Protein AF-A0A4R4ZP87-F1 (afdb_monomer_lite)

Organism: NCBI:txid705336

Sequence (141 aa):
MNDARGGRPMAGETDIGGLAAEFPGWTIELVQEPPVLRASRDMAPPLVIAAGSPAELRTLLDEADRLDCRRATHALAEILRGHGVTAQVYGQAVIAESSRSIRRTIVAGRGLYSWTSGVPIGAISNVAGAAERVLCGLGES

Secondary structure (DSSP, 8-state):
-------PPPS----HHHHHHHSTT-EEEEEETTEEEEEEE--SS-EEEEESSHHHHHHHHHHHHHHHHHHHHHHHHHHHHHTT-EEEEETTEEEEE-TT--EEEEEEETTEEEETTS-EEEETT-HHHHHHHHHHHHT--

pLDDT: mean 88.55, std 15.6, range [37.06, 98.44]

Foldseek 3Di:
DDDDDDPDPPDDDQPQVVVCVLQPQWDWDFDVVPTWIWIWHPDVVTDIDIDPGPVVVSVVSQVVQLVLLQVLLVLLCVVLVVLVWRWDDDRQKIWTAHPVRDIFIWGGGSQFIDTPVRHTQGGSVCSVSSSVSVCVVNVHD

Structure (mmCIF, N/CA/C/O backbone):
data_AF-A0A4R4ZP87-F1
#
_entry.id   AF-A0A4R4ZP87-F1
#
loop_
_atom_site.group_PDB
_atom_site.id
_atom_site.type_symbol
_atom_site.label_atom_id
_atom_site.label_alt_id
_atom_site.label_comp_id
_atom_site.label_asym_id
_atom_site.label_entity_id
_atom_site.label_seq_id
_atom_site.pdbx_PDB_ins_code
_atom_site.Cartn_x
_atom_site.Cartn_y
_atom_site.Cartn_z
_atom_site.occupancy
_atom_site.B_iso_or_equiv
_atom_site.auth_seq_id
_atom_site.auth_comp_id
_atom_site.auth_asym_id
_atom_site.auth_atom_id
_atom_site.pdbx_PDB_model_num
ATOM 1 N N . MET A 1 1 ? 46.346 12.778 -38.718 1.00 39.56 1 MET A N 1
ATOM 2 C CA . MET A 1 1 ? 45.591 13.984 -38.324 1.00 39.56 1 MET A CA 1
ATOM 3 C C . MET A 1 1 ? 44.141 13.533 -38.283 1.00 39.56 1 MET A C 1
ATOM 5 O O . MET A 1 1 ? 43.530 13.413 -39.331 1.00 39.56 1 MET A O 1
ATOM 9 N N . ASN A 1 2 ? 43.716 13.014 -37.126 1.00 37.16 2 ASN A N 1
ATOM 10 C CA . ASN A 1 2 ? 42.524 12.171 -37.004 1.00 37.16 2 ASN A CA 1
ATOM 11 C C . ASN A 1 2 ? 41.288 13.010 -36.692 1.00 37.16 2 ASN A C 1
ATOM 13 O O . ASN A 1 2 ? 41.314 13.842 -35.787 1.00 37.16 2 ASN A O 1
ATOM 17 N N . ASP A 1 3 ? 40.238 12.726 -37.455 1.00 39.53 3 ASP A N 1
ATOM 18 C CA . ASP A 1 3 ? 38.905 13.296 -37.367 1.00 39.53 3 ASP A CA 1
ATOM 19 C C . ASP A 1 3 ? 38.296 13.205 -35.969 1.00 39.53 3 ASP A C 1
ATOM 21 O O . ASP A 1 3 ? 38.244 12.151 -35.328 1.00 39.53 3 ASP A O 1
ATOM 25 N N . ALA A 1 4 ? 37.743 14.341 -35.559 1.00 48.25 4 ALA A N 1
ATOM 26 C CA . ALA A 1 4 ? 36.806 14.468 -34.468 1.00 48.25 4 ALA A CA 1
ATOM 27 C C . ALA A 1 4 ? 35.527 13.673 -34.779 1.00 48.25 4 ALA A C 1
ATOM 29 O O . ALA A 1 4 ? 34.708 14.076 -35.603 1.00 48.25 4 ALA A O 1
ATOM 30 N N . ARG A 1 5 ? 35.309 12.563 -34.068 1.00 43.03 5 ARG A N 1
ATOM 31 C CA . ARG A 1 5 ? 33.969 11.995 -33.890 1.00 43.03 5 ARG A CA 1
ATOM 32 C C . ARG A 1 5 ? 33.505 12.290 -32.478 1.00 43.03 5 ARG A C 1
ATOM 34 O O . ARG A 1 5 ? 33.770 11.538 -31.546 1.00 43.03 5 ARG A O 1
ATOM 41 N N . GLY A 1 6 ? 32.793 13.407 -32.355 1.00 37.84 6 GLY A N 1
ATOM 42 C CA . GLY A 1 6 ? 31.867 13.623 -31.257 1.00 37.84 6 GLY A CA 1
ATOM 43 C C . GLY A 1 6 ? 30.835 12.500 -31.266 1.00 37.84 6 GLY A C 1
ATOM 44 O O . GLY A 1 6 ? 29.949 12.467 -32.120 1.00 37.84 6 GLY A O 1
ATOM 45 N N . GLY A 1 7 ? 30.974 11.565 -30.330 1.00 37.06 7 GLY A N 1
ATOM 46 C CA . GLY A 1 7 ? 29.890 10.671 -29.963 1.00 37.06 7 GLY A CA 1
ATOM 47 C C . GLY A 1 7 ? 28.799 11.521 -29.330 1.00 37.06 7 GLY A C 1
ATOM 48 O O . GLY A 1 7 ? 28.957 12.002 -28.211 1.00 37.06 7 G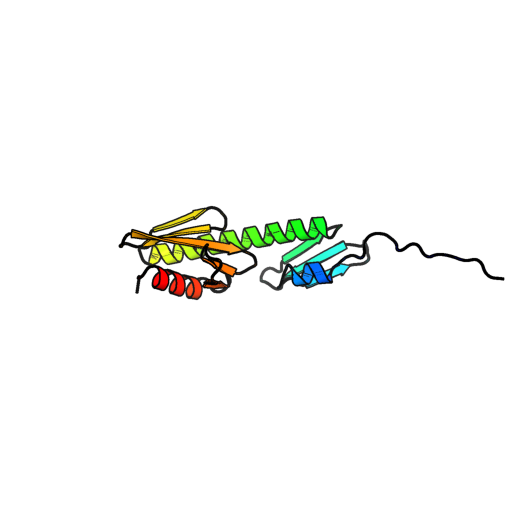LY A O 1
ATOM 49 N N . ARG A 1 8 ? 27.712 11.762 -30.064 1.00 43.97 8 ARG A N 1
ATOM 50 C CA . ARG A 1 8 ? 26.484 12.278 -29.455 1.00 43.97 8 ARG A CA 1
ATOM 51 C C . ARG A 1 8 ? 26.050 11.263 -28.388 1.00 43.97 8 ARG A C 1
ATOM 53 O O . ARG A 1 8 ? 26.005 10.078 -28.724 1.00 43.97 8 ARG A O 1
ATOM 60 N N . PRO A 1 9 ? 25.720 11.669 -27.151 1.00 41.56 9 PRO A N 1
ATOM 61 C CA . PRO A 1 9 ? 25.049 10.767 -26.227 1.00 41.56 9 PRO A CA 1
ATOM 62 C C . PRO A 1 9 ? 23.733 10.329 -26.884 1.00 41.56 9 PRO A C 1
ATOM 64 O O . PRO A 1 9 ? 22.888 11.157 -27.228 1.00 41.56 9 PRO A O 1
ATOM 67 N N . MET A 1 10 ? 23.610 9.031 -27.157 1.00 45.44 10 MET A N 1
ATOM 68 C CA . MET A 1 10 ? 22.363 8.431 -27.621 1.00 45.44 10 MET A CA 1
ATOM 69 C C . MET A 1 10 ? 21.328 8.582 -26.504 1.00 45.44 10 MET A C 1
ATOM 71 O O . MET A 1 10 ? 21.614 8.246 -25.362 1.00 45.44 10 MET A O 1
ATOM 75 N N . ALA A 1 11 ? 20.177 9.151 -26.864 1.00 42.97 11 ALA A N 1
ATOM 76 C CA . ALA A 1 11 ? 18.896 9.173 -26.160 1.00 42.97 11 ALA A CA 1
ATOM 77 C C . ALA A 1 11 ? 18.864 8.624 -24.718 1.00 42.97 11 ALA A C 1
ATOM 79 O O . ALA A 1 11 ? 18.971 7.421 -24.515 1.00 42.97 11 ALA A O 1
ATOM 80 N N . GLY A 1 12 ? 18.586 9.520 -23.763 1.00 47.22 12 GLY A N 1
ATOM 81 C CA . GLY A 1 12 ? 17.948 9.213 -22.479 1.00 47.22 12 GLY A CA 1
ATOM 82 C C . GLY A 1 12 ? 18.582 8.064 -21.708 1.00 47.22 12 GLY A C 1
ATOM 83 O O . GLY A 1 12 ? 18.100 6.936 -21.781 1.00 47.22 12 GLY A O 1
ATOM 84 N N . GLU A 1 13 ? 19.625 8.370 -20.938 1.00 54.59 13 GLU A N 1
ATOM 85 C CA . GLU A 1 13 ? 20.144 7.478 -19.905 1.00 54.59 13 GLU A CA 1
ATOM 86 C C . GLU A 1 13 ? 18.960 6.894 -19.127 1.00 54.59 13 GLU A C 1
ATOM 88 O O . GLU A 1 13 ? 18.173 7.607 -18.502 1.00 54.59 13 GLU A O 1
ATOM 93 N N . THR A 1 14 ? 18.741 5.596 -19.313 1.00 64.19 14 THR A N 1
ATOM 94 C CA . THR A 1 14 ? 17.621 4.888 -18.714 1.00 64.19 14 THR A CA 1
ATOM 95 C C . THR A 1 14 ? 17.897 4.855 -17.220 1.00 64.19 14 THR A C 1
ATOM 97 O O . THR A 1 14 ? 18.722 4.067 -16.767 1.00 64.19 14 THR A O 1
ATOM 100 N N . ASP A 1 15 ? 17.267 5.759 -16.469 1.00 81.62 15 ASP A N 1
ATOM 101 C CA . ASP A 1 15 ? 17.502 5.927 -15.034 1.00 81.62 15 ASP A CA 1
ATOM 102 C C . ASP A 1 15 ? 16.851 4.788 -14.228 1.00 81.62 15 ASP A C 1
ATOM 104 O O . ASP A 1 15 ? 15.824 4.937 -13.562 1.00 81.62 15 ASP A O 1
ATOM 108 N N . ILE A 1 16 ? 17.448 3.600 -14.340 1.00 85.50 16 ILE A N 1
ATOM 109 C CA . ILE A 1 16 ? 17.075 2.402 -13.582 1.00 85.50 16 ILE A CA 1
ATOM 110 C C . ILE A 1 16 ? 17.268 2.657 -12.084 1.00 85.50 16 ILE A C 1
ATOM 112 O O . ILE A 1 16 ? 16.460 2.199 -11.280 1.00 85.50 16 ILE A O 1
ATOM 116 N N . GLY A 1 17 ? 18.307 3.413 -11.710 1.00 84.06 17 GLY A N 1
ATOM 117 C CA . GLY A 1 17 ? 18.600 3.753 -10.319 1.00 84.06 17 GLY A CA 1
ATOM 118 C C . GLY A 1 17 ? 17.490 4.584 -9.678 1.00 84.06 17 GLY A C 1
ATOM 119 O O . GLY A 1 17 ? 17.020 4.244 -8.593 1.00 84.06 17 GLY A O 1
ATOM 120 N N . GLY A 1 18 ? 17.017 5.623 -10.369 1.00 88.38 18 GLY A N 1
ATOM 121 C CA . GLY A 1 18 ? 15.898 6.450 -9.925 1.00 88.38 18 GLY A CA 1
ATOM 122 C C . GLY A 1 18 ? 14.594 5.665 -9.807 1.00 88.38 18 GLY A C 1
ATOM 123 O O . GLY A 1 18 ? 13.893 5.795 -8.804 1.00 88.38 18 GLY A O 1
ATOM 124 N N . LEU A 1 19 ? 14.296 4.786 -10.771 1.00 89.12 19 LEU A N 1
ATOM 125 C CA . LEU A 1 19 ? 13.126 3.904 -10.684 1.00 89.12 19 LEU A CA 1
ATOM 126 C C . LEU A 1 19 ? 13.226 2.919 -9.510 1.00 89.12 19 LEU A C 1
ATOM 128 O O . LEU A 1 19 ? 12.260 2.745 -8.774 1.00 89.12 19 LEU A O 1
ATOM 132 N N . ALA A 1 20 ? 14.384 2.294 -9.295 1.00 89.81 20 ALA A N 1
ATOM 133 C CA . ALA A 1 20 ? 14.569 1.352 -8.193 1.00 89.81 20 ALA A CA 1
ATOM 134 C C . ALA A 1 20 ? 14.446 2.036 -6.818 1.00 89.81 20 ALA A C 1
ATOM 136 O O . ALA A 1 20 ? 13.912 1.446 -5.880 1.00 89.81 20 ALA A O 1
ATOM 137 N N . ALA A 1 21 ? 14.895 3.291 -6.701 1.00 89.94 21 ALA A N 1
ATOM 138 C CA . ALA A 1 21 ? 14.730 4.088 -5.487 1.00 89.94 21 ALA A CA 1
ATOM 139 C C . ALA A 1 21 ? 13.265 4.496 -5.238 1.00 89.94 21 ALA A C 1
ATOM 141 O O . ALA A 1 21 ? 12.827 4.546 -4.090 1.00 89.94 21 ALA A O 1
ATOM 142 N N . GLU A 1 22 ? 12.506 4.778 -6.300 1.00 89.75 22 GLU A N 1
ATOM 143 C CA . GLU A 1 22 ? 11.091 5.156 -6.218 1.00 89.75 22 GLU A CA 1
ATOM 144 C C . GLU A 1 22 ? 10.176 3.971 -5.857 1.00 89.75 22 GLU A C 1
ATOM 146 O O . GLU A 1 22 ? 9.166 4.153 -5.172 1.00 89.75 22 GLU A O 1
ATOM 151 N N . PHE A 1 23 ? 10.546 2.759 -6.280 1.00 89.38 23 PHE A N 1
ATOM 152 C CA . PHE A 1 23 ? 9.770 1.533 -6.083 1.00 89.38 23 PHE A CA 1
ATOM 153 C C . PHE A 1 23 ? 10.547 0.496 -5.257 1.00 89.38 23 PHE A C 1
ATOM 155 O O . PHE A 1 23 ? 10.920 -0.565 -5.773 1.00 89.38 23 PHE A O 1
ATOM 162 N N . PRO A 1 24 ? 10.780 0.759 -3.957 1.00 83.38 24 PRO A N 1
ATOM 163 C CA . PRO A 1 24 ? 11.482 -0.181 -3.097 1.00 83.38 24 PRO A CA 1
ATOM 164 C C . PRO A 1 24 ? 10.726 -1.516 -3.031 1.00 83.38 24 PRO A C 1
ATOM 166 O O . PRO A 1 24 ? 9.507 -1.557 -2.866 1.00 83.38 24 PRO A O 1
ATOM 169 N N . GLY A 1 25 ? 11.459 -2.622 -3.169 1.00 87.25 25 GLY A N 1
ATOM 170 C CA . GLY A 1 25 ? 10.893 -3.976 -3.233 1.00 87.25 25 GLY A CA 1
ATOM 171 C C . GLY A 1 25 ? 10.682 -4.513 -4.651 1.00 87.25 25 GLY A C 1
ATOM 172 O O . GLY A 1 25 ? 10.309 -5.676 -4.801 1.00 87.25 25 GLY A O 1
ATOM 173 N N . TRP A 1 26 ? 10.957 -3.707 -5.678 1.00 93.00 26 TRP A N 1
ATOM 174 C CA . TRP A 1 26 ? 11.052 -4.163 -7.061 1.00 93.00 26 TRP A CA 1
ATOM 175 C C . TRP A 1 26 ? 12.512 -4.266 -7.498 1.00 93.00 26 TRP A C 1
ATOM 177 O O . TRP A 1 26 ? 13.304 -3.344 -7.315 1.00 93.00 26 TRP A O 1
ATOM 187 N N . THR A 1 27 ? 12.866 -5.383 -8.122 1.00 94.62 27 THR A N 1
ATOM 188 C CA . THR A 1 27 ? 14.125 -5.536 -8.852 1.00 94.62 27 THR A CA 1
ATOM 189 C C . THR A 1 27 ? 13.899 -5.091 -10.287 1.00 94.62 27 THR A C 1
ATOM 191 O O . THR A 1 27 ? 13.086 -5.699 -10.986 1.00 94.62 27 THR A O 1
ATOM 194 N N . ILE A 1 28 ? 14.598 -4.039 -10.714 1.00 95.00 28 ILE A N 1
ATOM 195 C CA . ILE A 1 28 ? 14.467 -3.450 -12.051 1.00 95.00 28 ILE A CA 1
ATOM 196 C C . ILE A 1 28 ? 15.767 -3.656 -12.827 1.00 95.00 28 ILE A C 1
ATOM 198 O O . ILE A 1 28 ? 16.844 -3.318 -12.342 1.00 95.00 28 ILE A O 1
ATOM 202 N N . GLU A 1 29 ? 15.659 -4.189 -14.039 1.00 94.19 29 GLU A N 1
ATOM 203 C CA . GLU A 1 29 ? 16.790 -4.447 -14.928 1.00 94.19 29 GLU A CA 1
ATOM 204 C C . GLU A 1 29 ? 16.442 -4.157 -16.393 1.00 94.19 29 GLU A C 1
ATOM 206 O O . GLU A 1 29 ? 15.276 -4.175 -16.792 1.00 94.19 29 GLU A O 1
ATOM 211 N N . LEU A 1 30 ? 17.467 -3.895 -17.206 1.00 92.44 30 LEU A N 1
ATOM 212 C CA . LEU A 1 30 ? 17.349 -3.791 -18.659 1.00 92.44 30 LEU A CA 1
ATOM 213 C C . LEU A 1 30 ? 17.762 -5.123 -19.291 1.00 92.44 30 LEU A C 1
ATOM 215 O O . LEU A 1 30 ? 18.926 -5.517 -19.222 1.00 92.44 30 LEU A O 1
ATOM 219 N N . VAL A 1 31 ? 16.813 -5.798 -19.931 1.00 92.44 31 VAL A N 1
ATOM 220 C CA . VAL A 1 31 ? 17.047 -7.025 -20.704 1.00 92.44 31 VAL A CA 1
ATOM 221 C C . VAL A 1 31 ? 17.351 -6.614 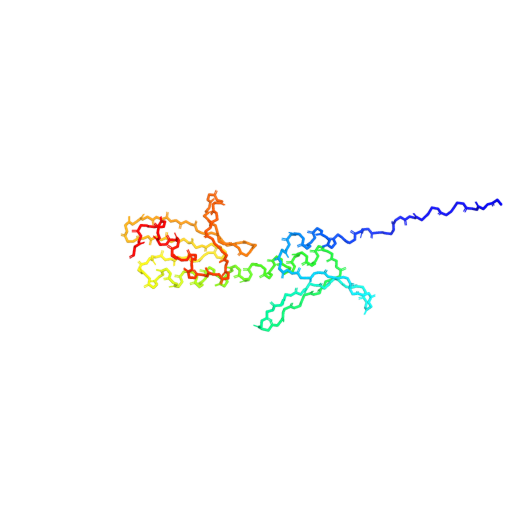-22.144 1.00 92.44 31 VAL A C 1
ATOM 223 O O . VAL A 1 31 ? 16.587 -5.838 -22.694 1.00 92.44 31 VAL A O 1
ATOM 226 N N . GLN A 1 32 ? 18.456 -7.075 -22.743 1.00 84.62 32 GLN A N 1
ATOM 227 C CA . GLN A 1 32 ? 19.030 -6.463 -23.960 1.00 84.62 32 GLN A CA 1
ATOM 228 C C . GLN A 1 32 ? 18.458 -6.954 -25.305 1.00 84.62 32 GLN A C 1
ATOM 230 O O . GLN A 1 32 ? 18.713 -6.325 -26.329 1.00 84.62 32 GLN A O 1
ATOM 235 N N . GLU A 1 33 ? 17.675 -8.038 -25.348 1.00 83.75 33 GLU A N 1
ATOM 236 C CA . GLU A 1 33 ? 17.276 -8.672 -26.617 1.00 83.75 33 GLU A CA 1
ATOM 237 C C . GLU A 1 33 ? 15.808 -9.158 -26.616 1.00 83.75 33 GLU A C 1
ATOM 239 O O . GLU A 1 33 ? 15.538 -10.286 -26.202 1.00 83.75 33 GLU A O 1
ATOM 244 N N . PRO A 1 34 ? 14.842 -8.347 -27.105 1.00 82.25 34 PRO A N 1
ATOM 245 C CA . PRO A 1 34 ? 14.959 -6.915 -27.417 1.00 82.25 34 PRO A CA 1
ATOM 246 C C . PRO A 1 34 ? 15.132 -6.061 -26.142 1.00 82.25 34 PRO A C 1
ATOM 248 O O . PRO A 1 34 ? 14.735 -6.516 -25.067 1.00 82.25 34 PRO A O 1
ATOM 251 N N . PRO A 1 35 ? 15.679 -4.829 -26.240 1.00 86.75 35 PRO A N 1
ATOM 252 C CA . PRO A 1 35 ? 15.849 -3.942 -25.093 1.00 86.75 35 PRO A CA 1
ATOM 253 C C . PRO A 1 35 ? 14.497 -3.632 -24.439 1.00 86.75 35 PRO A C 1
ATOM 255 O O . PRO A 1 35 ? 13.671 -2.921 -25.010 1.00 86.75 35 PRO A O 1
ATOM 258 N N . VAL A 1 36 ? 14.276 -4.171 -23.241 1.00 92.38 36 VAL A N 1
ATOM 259 C CA . VAL A 1 36 ? 13.058 -3.971 -22.451 1.00 92.38 36 VAL A CA 1
ATOM 260 C C . VAL A 1 36 ? 13.414 -3.781 -20.984 1.00 92.38 36 VAL A C 1
ATOM 262 O O . VAL A 1 36 ? 14.278 -4.474 -20.439 1.00 92.38 36 VAL A O 1
ATOM 265 N N . LEU A 1 37 ? 12.743 -2.840 -20.326 1.00 94.12 37 LEU A N 1
ATOM 266 C CA . LEU A 1 37 ? 12.850 -2.700 -18.882 1.00 94.12 37 LEU A CA 1
ATOM 267 C C . LEU A 1 37 ? 11.948 -3.723 -18.221 1.00 94.12 37 LEU A C 1
ATOM 269 O O . LEU A 1 37 ? 10.747 -3.749 -18.487 1.00 94.12 37 LEU A O 1
ATOM 273 N N . ARG A 1 38 ? 12.522 -4.546 -17.348 1.00 95.31 38 ARG A N 1
ATOM 274 C CA . ARG A 1 38 ? 11.804 -5.557 -16.581 1.00 95.31 38 ARG A CA 1
ATOM 275 C C . ARG A 1 38 ? 11.862 -5.202 -15.105 1.00 95.31 38 ARG A C 1
ATOM 277 O O . ARG A 1 38 ? 12.945 -5.088 -14.543 1.00 95.31 38 ARG A O 1
ATOM 284 N N . ALA A 1 39 ? 10.701 -5.081 -14.474 1.00 96.62 39 ALA A N 1
ATOM 285 C CA . ALA A 1 39 ? 10.563 -5.034 -13.029 1.00 96.62 39 ALA A CA 1
ATOM 286 C C . ALA A 1 39 ? 10.009 -6.369 -12.528 1.00 96.62 39 ALA A C 1
ATOM 288 O O . ALA A 1 39 ? 9.067 -6.921 -13.099 1.00 96.62 39 ALA A O 1
ATOM 289 N N . SER A 1 40 ? 10.588 -6.895 -11.457 1.00 96.12 40 SER A N 1
ATOM 290 C CA . SER A 1 40 ? 10.143 -8.135 -10.828 1.00 96.12 40 SER A CA 1
ATOM 291 C C . SER A 1 40 ? 10.061 -7.988 -9.319 1.00 96.12 40 SER A C 1
ATOM 293 O O . SER A 1 40 ? 10.867 -7.282 -8.716 1.00 96.12 40 SER A O 1
ATOM 295 N N . ARG A 1 41 ? 9.076 -8.651 -8.717 1.00 92.25 41 ARG A N 1
ATOM 296 C CA . ARG A 1 41 ? 8.928 -8.747 -7.267 1.00 92.25 41 ARG A CA 1
ATOM 297 C C . ARG A 1 41 ? 8.837 -10.209 -6.873 1.00 92.25 41 ARG A C 1
ATOM 299 O O . ARG A 1 41 ? 8.012 -10.946 -7.420 1.00 92.25 41 ARG A O 1
ATOM 306 N N . ASP A 1 42 ? 9.673 -10.598 -5.918 1.00 87.62 42 ASP A N 1
ATOM 307 C CA . ASP A 1 42 ? 9.657 -11.945 -5.367 1.00 87.62 42 ASP A CA 1
ATOM 308 C C . ASP A 1 42 ? 8.461 -12.094 -4.420 1.00 87.62 42 ASP A C 1
ATOM 310 O O . ASP A 1 42 ? 8.400 -11.512 -3.336 1.00 87.62 42 ASP A O 1
ATOM 314 N N . MET A 1 43 ? 7.439 -12.787 -4.907 1.00 84.50 43 MET A N 1
ATOM 315 C CA . MET A 1 43 ? 6.191 -13.080 -4.213 1.00 84.50 43 MET A CA 1
ATOM 316 C C . MET A 1 43 ? 5.575 -14.347 -4.821 1.00 84.50 43 MET A C 1
ATOM 318 O O . MET A 1 43 ? 6.059 -14.849 -5.832 1.00 84.50 43 MET A O 1
ATOM 322 N N . ALA A 1 44 ? 4.504 -14.878 -4.229 1.00 82.69 44 ALA A N 1
ATOM 323 C CA . ALA A 1 44 ? 3.822 -16.070 -4.734 1.00 82.69 44 ALA A CA 1
ATOM 324 C C . ALA A 1 44 ? 2.394 -15.730 -5.221 1.00 82.69 44 ALA A C 1
ATOM 326 O O . ALA A 1 44 ? 1.557 -15.371 -4.388 1.00 82.69 44 ALA A O 1
ATOM 327 N N . PRO A 1 45 ? 2.079 -15.854 -6.529 1.00 84.75 45 PRO A N 1
ATOM 328 C CA . PRO 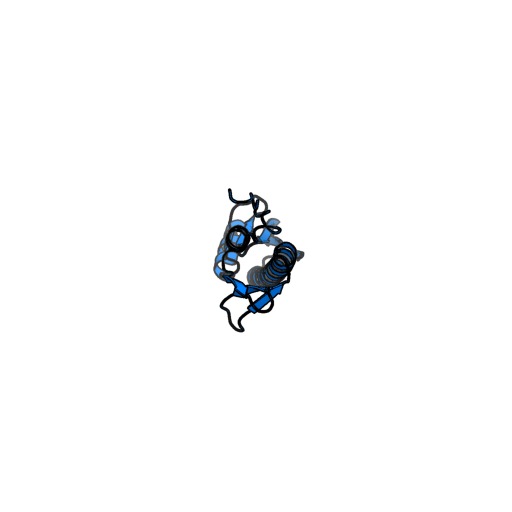A 1 45 ? 2.998 -16.123 -7.645 1.00 84.75 45 PRO A CA 1
ATOM 329 C C . PRO A 1 45 ? 3.898 -14.910 -7.954 1.00 84.75 45 PRO A C 1
ATOM 331 O O . PRO A 1 45 ? 3.486 -13.785 -7.666 1.00 84.75 45 PRO A O 1
ATOM 334 N N . PRO A 1 46 ? 5.087 -15.112 -8.556 1.00 88.75 46 PRO A N 1
ATOM 335 C CA . PRO A 1 46 ? 6.002 -14.017 -8.865 1.00 88.75 46 PRO A CA 1
ATOM 336 C C . PRO A 1 46 ? 5.358 -13.042 -9.846 1.00 88.75 46 PRO A C 1
ATOM 338 O O . PRO A 1 46 ? 4.656 -13.450 -10.775 1.00 88.75 46 PRO A O 1
ATOM 341 N N . LEU A 1 47 ? 5.612 -11.750 -9.643 1.00 93.12 47 LEU A N 1
ATOM 342 C CA . LEU A 1 47 ? 5.079 -10.694 -10.495 1.00 93.12 47 LEU A CA 1
ATOM 343 C C . LEU A 1 47 ? 6.202 -10.100 -11.338 1.00 93.12 47 LEU A C 1
ATOM 345 O O . LEU A 1 47 ? 7.219 -9.659 -10.804 1.00 93.12 47 LEU A O 1
ATOM 349 N N . VAL A 1 48 ? 5.997 -10.087 -12.654 1.00 95.25 48 VAL A N 1
ATOM 350 C CA . VAL A 1 48 ? 6.927 -9.524 -13.633 1.00 95.25 48 VAL A CA 1
ATOM 351 C C . VAL A 1 48 ? 6.166 -8.545 -14.517 1.00 95.25 48 VAL A C 1
ATOM 353 O O . VAL A 1 48 ? 5.121 -8.883 -15.067 1.00 95.25 48 VAL A O 1
ATOM 356 N N . ILE A 1 49 ? 6.703 -7.337 -14.647 1.00 95.88 49 ILE A N 1
ATOM 357 C CA . ILE A 1 49 ? 6.182 -6.262 -15.489 1.00 95.88 49 ILE A CA 1
ATOM 358 C C . ILE A 1 49 ? 7.298 -5.857 -16.444 1.00 95.88 49 ILE A C 1
ATOM 360 O O . ILE A 1 49 ? 8.439 -5.677 -16.022 1.00 95.88 49 ILE A O 1
ATOM 364 N N . ALA A 1 50 ? 6.981 -5.727 -17.728 1.00 94.88 50 ALA A N 1
ATOM 365 C CA . ALA A 1 50 ? 7.931 -5.312 -18.747 1.00 94.88 50 ALA A CA 1
ATOM 366 C C . ALA A 1 50 ? 7.377 -4.121 -19.535 1.00 94.88 50 ALA A C 1
ATOM 368 O O . ALA A 1 50 ? 6.176 -4.068 -19.793 1.00 94.88 50 ALA A O 1
ATOM 369 N N . ALA A 1 51 ? 8.244 -3.180 -19.903 1.00 94.50 51 ALA A N 1
ATOM 370 C CA . ALA A 1 51 ? 7.868 -1.968 -20.625 1.00 94.50 51 ALA A CA 1
ATOM 371 C C . ALA A 1 51 ? 8.990 -1.487 -21.553 1.00 94.50 51 ALA A C 1
ATOM 373 O O . ALA A 1 51 ? 10.177 -1.694 -21.279 1.00 94.50 51 ALA A O 1
ATOM 374 N N . GLY A 1 52 ? 8.616 -0.803 -22.635 1.00 92.00 52 GLY A N 1
ATOM 375 C CA . GLY A 1 52 ? 9.564 -0.277 -23.620 1.00 92.00 52 GLY A CA 1
ATOM 376 C C . GLY A 1 52 ? 10.242 1.025 -23.188 1.00 92.00 52 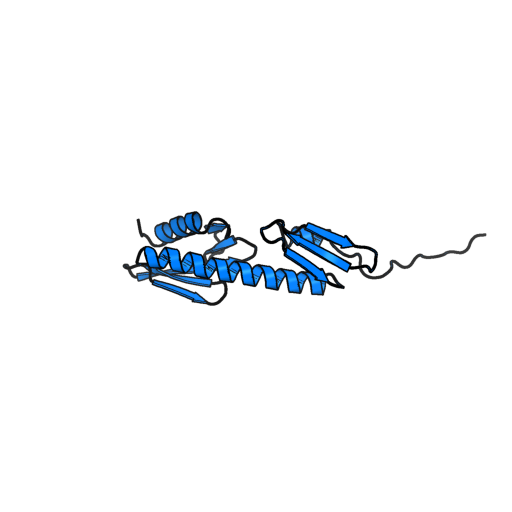GLY A C 1
ATOM 377 O O . GLY A 1 52 ? 11.186 1.469 -23.837 1.00 92.00 52 GLY A O 1
ATOM 378 N N . SER A 1 53 ? 9.775 1.660 -22.106 1.00 90.06 53 SER A N 1
ATOM 379 C CA . SER A 1 53 ? 10.340 2.915 -21.601 1.00 90.06 53 SER A CA 1
ATOM 380 C C . SER A 1 53 ? 10.228 3.062 -20.075 1.00 90.06 53 SER A C 1
ATOM 382 O O . SER A 1 53 ? 9.335 2.469 -19.465 1.00 90.06 53 SER A O 1
ATOM 384 N N . PRO A 1 54 ? 11.072 3.902 -19.437 1.00 91.06 54 PRO A N 1
ATOM 385 C CA . PRO A 1 54 ? 10.972 4.206 -18.005 1.00 91.06 54 PRO A CA 1
ATOM 386 C C . PRO A 1 54 ? 9.620 4.778 -17.573 1.00 91.06 54 PRO A C 1
ATOM 388 O O . PRO A 1 54 ? 9.125 4.451 -16.499 1.00 91.06 54 PRO A O 1
ATOM 391 N N . ALA A 1 55 ? 9.017 5.638 -18.399 1.00 91.38 55 ALA A N 1
ATOM 392 C CA . ALA A 1 55 ? 7.742 6.281 -18.084 1.00 91.38 55 ALA A CA 1
ATOM 393 C C . ALA A 1 55 ? 6.577 5.281 -18.111 1.00 91.38 55 ALA A C 1
ATOM 395 O O . ALA A 1 55 ? 5.704 5.310 -17.240 1.00 91.38 55 ALA A O 1
ATOM 396 N N . GLU A 1 56 ? 6.591 4.368 -19.082 1.00 94.62 56 GLU A N 1
ATOM 397 C CA . GLU A 1 56 ? 5.633 3.267 -19.154 1.00 94.62 56 GLU A CA 1
ATOM 398 C C . GLU A 1 56 ? 5.827 2.306 -17.976 1.00 94.62 56 GLU A C 1
ATOM 400 O O . GLU A 1 56 ? 4.855 1.978 -17.297 1.00 94.62 56 GLU A O 1
ATOM 405 N N . LEU A 1 57 ? 7.075 1.943 -17.649 1.00 95.25 57 LEU A N 1
ATOM 406 C CA . LEU A 1 57 ? 7.348 1.084 -16.497 1.00 95.25 57 LEU A CA 1
ATOM 407 C C . LEU A 1 57 ? 6.858 1.718 -15.188 1.00 95.25 57 LEU A C 1
ATOM 409 O O . LEU A 1 57 ? 6.175 1.054 -14.415 1.00 95.25 57 LEU A O 1
ATOM 413 N N . ARG A 1 58 ? 7.155 3.004 -14.958 1.00 95.06 58 ARG A N 1
ATOM 414 C CA . ARG A 1 58 ? 6.662 3.761 -13.794 1.00 95.06 58 ARG A CA 1
ATOM 415 C C . ARG A 1 58 ? 5.140 3.705 -13.695 1.00 95.06 58 ARG A C 1
ATOM 417 O O . ARG A 1 58 ? 4.616 3.434 -12.622 1.00 95.06 58 ARG A O 1
ATOM 424 N N . THR A 1 59 ? 4.443 3.916 -14.810 1.00 95.56 59 THR A N 1
ATOM 425 C CA . THR A 1 59 ? 2.973 3.872 -14.850 1.00 95.56 59 THR A CA 1
ATOM 426 C C . THR A 1 59 ? 2.443 2.505 -14.419 1.00 95.56 59 THR A C 1
ATOM 428 O O . THR A 1 59 ? 1.561 2.427 -13.566 1.00 95.56 59 THR A O 1
ATOM 431 N N . LEU A 1 60 ? 3.015 1.420 -14.947 1.00 96.31 60 LEU A N 1
ATOM 432 C CA . LEU A 1 60 ? 2.605 0.059 -14.593 1.00 96.31 60 LEU A CA 1
ATOM 433 C C . LEU A 1 60 ? 2.934 -0.289 -13.132 1.00 96.31 60 LEU A C 1
ATOM 435 O O . LEU A 1 60 ? 2.158 -0.967 -12.459 1.00 96.31 60 LEU A O 1
ATOM 439 N N . LEU A 1 61 ? 4.063 0.198 -12.613 1.00 94.88 61 LEU A N 1
ATOM 440 C CA . LEU A 1 61 ? 4.432 0.032 -11.207 1.00 94.88 61 LEU A CA 1
ATOM 441 C C . LEU A 1 61 ? 3.503 0.818 -10.269 1.00 94.88 61 LEU A C 1
ATOM 443 O O . LEU A 1 61 ? 3.123 0.305 -9.216 1.00 94.88 61 LEU A O 1
ATOM 447 N N . ASP A 1 62 ? 3.080 2.022 -10.656 1.00 95.12 62 ASP A N 1
ATOM 448 C CA . ASP A 1 62 ? 2.066 2.791 -9.928 1.00 95.12 62 ASP A CA 1
ATOM 449 C C . ASP A 1 62 ? 0.717 2.065 -9.903 1.00 95.12 62 ASP A C 1
ATOM 451 O O . ASP A 1 62 ? 0.031 2.055 -8.881 1.00 95.12 62 ASP A O 1
ATOM 455 N N . GLU A 1 63 ? 0.321 1.432 -11.007 1.00 95.19 63 GLU A N 1
ATOM 456 C CA . GLU A 1 63 ? -0.892 0.614 -11.059 1.00 95.19 63 GLU A CA 1
ATOM 457 C C . GLU A 1 63 ? -0.802 -0.612 -10.146 1.00 95.19 63 GLU A C 1
ATOM 459 O O . GLU A 1 63 ? -1.760 -0.909 -9.422 1.00 95.19 63 GLU A O 1
ATOM 464 N N . ALA A 1 64 ? 0.351 -1.284 -10.121 1.00 93.88 64 ALA A N 1
ATOM 465 C CA . ALA A 1 64 ? 0.600 -2.394 -9.209 1.00 93.88 64 ALA A CA 1
ATOM 466 C C . ALA A 1 64 ? 0.525 -1.947 -7.736 1.00 93.88 64 ALA A C 1
ATOM 468 O O . ALA A 1 64 ? -0.179 -2.578 -6.944 1.00 93.88 64 ALA A O 1
ATOM 469 N N . ASP A 1 65 ? 1.155 -0.822 -7.374 1.00 93.06 65 ASP A N 1
ATOM 470 C CA . ASP A 1 65 ? 1.076 -0.251 -6.020 1.00 93.06 65 ASP A CA 1
ATOM 471 C C . ASP A 1 65 ? -0.365 0.123 -5.642 1.00 93.06 65 ASP A C 1
ATOM 473 O O . ASP A 1 65 ? -0.822 -0.189 -4.541 1.00 93.06 65 ASP A O 1
ATOM 477 N N . ARG A 1 66 ? -1.131 0.726 -6.562 1.00 93.69 66 ARG A N 1
ATOM 478 C CA . ARG A 1 66 ? -2.552 1.042 -6.334 1.00 93.69 66 ARG A CA 1
ATOM 479 C C . ARG A 1 66 ? -3.379 -0.210 -6.067 1.00 93.69 66 ARG A C 1
ATOM 481 O O . ARG A 1 66 ? -4.253 -0.179 -5.196 1.00 93.69 66 ARG A O 1
ATOM 488 N N . LEU A 1 67 ? -3.125 -1.299 -6.795 1.00 93.31 67 LEU A N 1
ATOM 489 C CA . LEU A 1 67 ? -3.817 -2.570 -6.588 1.00 93.31 67 LEU A CA 1
ATOM 490 C C . LEU A 1 67 ? -3.491 -3.164 -5.214 1.00 93.31 67 LEU A C 1
ATOM 492 O O . LEU A 1 67 ? -4.411 -3.563 -4.494 1.00 93.31 67 LEU A O 1
ATOM 496 N N . ASP A 1 68 ? -2.213 -3.185 -4.837 1.00 93.12 68 ASP A N 1
ATOM 497 C CA . ASP A 1 68 ? -1.772 -3.682 -3.533 1.00 93.12 68 ASP A CA 1
ATOM 498 C C . ASP A 1 68 ? -2.361 -2.846 -2.395 1.00 93.12 68 ASP A C 1
ATOM 500 O O . ASP A 1 68 ? -2.959 -3.391 -1.467 1.00 93.12 68 ASP A O 1
ATOM 504 N N . CYS A 1 69 ? -2.293 -1.519 -2.507 1.00 94.94 69 CYS A N 1
ATOM 505 C CA . CYS A 1 69 ? -2.872 -0.598 -1.537 1.00 94.94 69 CYS A CA 1
ATOM 506 C C . CYS A 1 69 ? -4.386 -0.782 -1.403 1.00 94.94 69 CYS A C 1
ATOM 508 O O . CYS A 1 69 ? -4.899 -0.777 -0.289 1.00 94.94 69 CYS A O 1
ATOM 510 N N . ARG A 1 70 ? -5.113 -0.988 -2.509 1.00 95.88 70 ARG A N 1
ATOM 511 C CA . ARG A 1 70 ? -6.558 -1.246 -2.465 1.00 95.88 70 ARG A CA 1
ATOM 512 C C . ARG A 1 70 ? -6.876 -2.568 -1.766 1.00 95.88 70 ARG A C 1
ATOM 514 O O . ARG A 1 70 ? -7.795 -2.627 -0.955 1.00 95.88 70 ARG A O 1
ATOM 521 N N . ARG A 1 71 ? -6.135 -3.642 -2.055 1.00 95.19 71 ARG A N 1
ATOM 522 C CA . ARG A 1 71 ? -6.308 -4.926 -1.348 1.00 95.19 71 ARG A CA 1
ATOM 523 C C . ARG A 1 71 ? -6.058 -4.757 0.149 1.00 95.19 71 ARG A C 1
ATOM 525 O O . ARG A 1 71 ? -6.842 -5.235 0.964 1.00 95.19 71 ARG A O 1
ATOM 532 N N . ALA A 1 72 ? -5.008 -4.020 0.487 1.00 96.50 72 ALA A N 1
ATOM 533 C CA . ALA A 1 72 ? -4.625 -3.720 1.852 1.00 96.50 72 ALA A CA 1
ATOM 534 C C . ALA A 1 72 ? -5.717 -2.921 2.593 1.00 96.50 72 ALA A C 1
ATOM 536 O O . ALA A 1 72 ? -6.160 -3.339 3.661 1.00 96.50 72 ALA A O 1
ATOM 537 N N . THR A 1 73 ? -6.246 -1.838 2.010 1.00 97.88 73 THR A N 1
ATOM 538 C CA . THR A 1 73 ? -7.326 -1.051 2.634 1.00 97.88 73 THR A CA 1
ATOM 539 C C . THR A 1 73 ? -8.604 -1.851 2.850 1.00 97.88 73 THR A C 1
ATOM 541 O O . THR A 1 73 ? -9.261 -1.669 3.876 1.00 97.88 73 THR A O 1
ATOM 544 N N . HIS A 1 74 ? -8.945 -2.764 1.937 1.00 98.19 74 HIS A N 1
ATOM 545 C CA . HIS A 1 74 ? -10.051 -3.699 2.142 1.00 98.19 74 HIS A CA 1
ATOM 546 C C . HIS A 1 74 ? -9.802 -4.625 3.338 1.00 98.19 74 HIS A C 1
ATOM 548 O O . HIS A 1 74 ? -10.648 -4.677 4.229 1.00 98.19 74 HIS A O 1
ATOM 554 N N . ALA A 1 75 ? -8.636 -5.274 3.404 1.00 97.94 75 ALA A N 1
ATOM 555 C CA . ALA A 1 75 ? -8.283 -6.157 4.516 1.00 97.94 75 ALA A CA 1
ATOM 556 C C . ALA A 1 75 ? -8.257 -5.410 5.864 1.00 97.94 75 ALA A C 1
ATOM 558 O O . ALA A 1 75 ? -8.794 -5.891 6.859 1.00 97.94 75 ALA A O 1
ATOM 559 N N . LEU A 1 76 ? -7.692 -4.198 5.899 1.00 98.38 76 LEU A N 1
ATOM 560 C CA . LEU A 1 76 ? -7.694 -3.357 7.095 1.00 98.38 76 LEU A CA 1
ATOM 561 C C . LEU A 1 76 ? -9.125 -3.026 7.535 1.00 98.38 76 LEU A C 1
ATOM 563 O O . LEU A 1 76 ? -9.456 -3.172 8.709 1.00 98.38 76 LEU A O 1
ATOM 567 N N . ALA A 1 77 ? -9.986 -2.606 6.606 1.00 98.38 77 ALA A N 1
ATOM 568 C CA . ALA A 1 77 ? -11.374 -2.289 6.922 1.00 98.38 77 ALA A CA 1
ATOM 569 C C . ALA A 1 77 ? -12.147 -3.508 7.450 1.00 98.38 77 ALA A C 1
ATOM 571 O O . ALA A 1 77 ? -12.975 -3.349 8.343 1.00 98.38 77 ALA A O 1
ATOM 572 N N . GLU A 1 78 ? -11.881 -4.710 6.937 1.00 98.44 78 GLU A N 1
ATOM 573 C CA . GLU A 1 78 ? -12.473 -5.948 7.456 1.00 98.44 78 GLU A CA 1
ATOM 574 C C . GLU A 1 78 ? -12.057 -6.221 8.904 1.00 98.44 78 GLU A C 1
ATOM 576 O O . GLU A 1 78 ? -12.928 -6.456 9.743 1.00 98.44 78 GLU A O 1
ATOM 581 N N . ILE A 1 79 ? -10.765 -6.103 9.228 1.00 98.12 79 ILE A N 1
ATOM 582 C CA . ILE A 1 79 ? -10.281 -6.286 10.605 1.00 98.12 79 ILE A CA 1
ATOM 583 C C . ILE A 1 79 ? -10.916 -5.257 11.546 1.00 98.12 79 ILE A C 1
ATOM 585 O O . ILE A 1 79 ? -11.398 -5.623 12.617 1.00 98.12 79 ILE A O 1
ATOM 589 N N . LEU A 1 80 ? -10.967 -3.981 11.150 1.00 97.88 80 LEU A N 1
ATOM 590 C CA . LEU A 1 80 ? -11.565 -2.920 11.968 1.00 97.88 80 LEU A CA 1
ATOM 591 C C . LEU A 1 80 ? -13.057 -3.169 12.227 1.00 97.88 80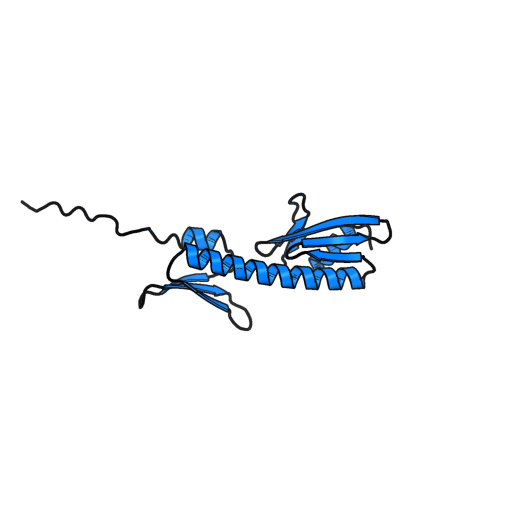 LEU A C 1
ATOM 593 O O . LEU A 1 80 ? -13.509 -3.063 13.366 1.00 97.88 80 LEU A O 1
ATOM 597 N N . ARG A 1 81 ? -13.816 -3.575 11.202 1.00 97.81 81 ARG A N 1
ATOM 598 C CA . ARG A 1 81 ? -15.233 -3.946 11.364 1.00 97.81 81 ARG A CA 1
ATOM 599 C C . ARG A 1 81 ? -15.416 -5.137 12.297 1.00 97.81 81 ARG A C 1
ATOM 601 O O . ARG A 1 81 ? -16.364 -5.140 13.076 1.00 97.81 81 ARG A O 1
ATOM 608 N N . GLY A 1 82 ? -14.499 -6.106 12.263 1.00 96.88 82 GLY A N 1
ATOM 609 C CA . GLY A 1 82 ? -14.471 -7.222 13.212 1.00 96.88 82 GLY A CA 1
ATOM 610 C C . GLY A 1 82 ? -14.353 -6.784 14.679 1.00 96.88 82 GLY A C 1
ATOM 611 O O . GLY A 1 82 ? -14.801 -7.510 15.558 1.00 96.88 82 GLY A O 1
ATOM 612 N N . HIS A 1 83 ? -13.833 -5.580 14.933 1.00 95.38 83 HIS A N 1
ATOM 613 C CA . HIS A 1 83 ? -13.713 -4.965 16.261 1.00 95.38 83 HIS A CA 1
ATOM 614 C C . HIS A 1 83 ? -14.813 -3.926 16.547 1.00 95.38 83 HIS A C 1
ATOM 616 O O . HIS A 1 83 ? -14.676 -3.107 17.449 1.00 95.38 83 HIS A O 1
ATOM 622 N N . GLY A 1 84 ? -15.903 -3.911 15.773 1.00 94.81 84 GLY A N 1
ATOM 623 C CA . GLY A 1 84 ? -17.025 -2.991 15.994 1.00 94.81 84 GLY A CA 1
ATOM 624 C C . GLY A 1 84 ? -16.792 -1.554 15.513 1.00 94.81 84 GLY A C 1
ATOM 625 O O . GLY A 1 84 ? -17.634 -0.689 15.747 1.00 94.81 84 GLY A O 1
ATOM 626 N N . VAL A 1 85 ? -15.691 -1.287 14.803 1.00 97.56 85 VAL A N 1
ATOM 627 C CA . VAL A 1 85 ? -15.424 0.016 14.180 1.00 97.56 85 VAL A CA 1
ATOM 628 C C . VAL A 1 85 ? -16.153 0.117 12.842 1.00 97.56 85 VAL A C 1
ATOM 630 O O . VAL A 1 85 ? -16.066 -0.768 11.988 1.00 97.56 85 VAL A O 1
ATOM 633 N N . THR A 1 86 ? -16.824 1.242 12.597 1.00 97.62 86 THR A N 1
ATOM 634 C CA . THR A 1 86 ? -17.374 1.533 11.270 1.00 97.62 86 THR A CA 1
ATOM 635 C C . THR A 1 86 ? -16.228 1.903 10.336 1.00 97.62 86 THR A C 1
ATOM 637 O O . THR A 1 86 ? -15.654 2.977 10.462 1.00 97.62 86 THR A O 1
ATOM 640 N N . ALA A 1 87 ? -15.883 1.030 9.387 1.00 98.12 87 ALA A N 1
ATOM 641 C CA . ALA A 1 87 ? -14.830 1.297 8.404 1.00 98.12 87 ALA A CA 1
ATOM 642 C C . ALA A 1 87 ? -15.387 1.334 6.974 1.00 98.12 87 ALA A C 1
ATOM 644 O O . ALA A 1 87 ? -16.043 0.390 6.530 1.00 98.12 87 ALA A O 1
ATOM 645 N N . GLN A 1 88 ? -15.104 2.396 6.223 1.00 98.25 88 GLN A N 1
ATOM 646 C CA . GLN A 1 88 ? -15.505 2.579 4.825 1.00 98.25 88 GLN A CA 1
ATOM 647 C C . GLN A 1 88 ? -14.273 2.755 3.936 1.00 98.25 88 GLN A C 1
ATOM 649 O O . GLN A 1 88 ? -13.379 3.529 4.266 1.00 98.25 88 GLN A O 1
ATOM 654 N N . VAL A 1 89 ? -14.232 2.048 2.805 1.00 97.88 89 VAL A N 1
ATOM 655 C CA . VAL A 1 89 ? -13.093 2.061 1.873 1.00 97.88 89 VAL A CA 1
ATOM 656 C C . VAL A 1 89 ? -13.392 2.983 0.694 1.00 97.88 89 VAL A C 1
ATOM 658 O O . VAL A 1 89 ? -14.438 2.855 0.061 1.00 97.88 89 VAL A O 1
ATOM 661 N N . TYR A 1 90 ? -12.443 3.858 0.367 1.00 95.44 90 TYR A N 1
ATOM 662 C CA . TYR A 1 90 ? -12.475 4.774 -0.772 1.00 95.44 90 TYR A CA 1
ATOM 663 C C . TYR A 1 90 ? -11.156 4.663 -1.543 1.00 95.44 90 TYR A C 1
ATOM 665 O O . TYR A 1 90 ? -10.197 5.388 -1.280 1.00 95.44 90 TYR A O 1
ATOM 673 N N . GLY A 1 91 ? -11.075 3.707 -2.471 1.00 93.19 91 GLY A N 1
ATOM 674 C CA . GLY A 1 91 ? -9.837 3.420 -3.202 1.00 93.19 91 GLY A CA 1
ATOM 675 C C . GLY A 1 91 ? -8.700 3.021 -2.253 1.00 93.19 91 GLY A C 1
ATOM 676 O O . GLY A 1 91 ? -8.765 1.977 -1.606 1.00 93.19 91 GLY A O 1
ATOM 677 N N . GLN A 1 92 ? -7.672 3.865 -2.165 1.00 95.81 92 GLN A N 1
ATOM 678 C CA . GLN A 1 92 ? -6.513 3.678 -1.283 1.00 95.81 92 GLN A CA 1
ATOM 679 C C . GLN A 1 92 ? -6.695 4.300 0.113 1.00 95.81 92 GLN A C 1
ATOM 681 O O . GLN A 1 92 ? -5.737 4.374 0.876 1.00 95.81 92 GLN A O 1
ATOM 686 N N . ALA A 1 93 ? -7.902 4.742 0.473 1.00 97.56 93 ALA A N 1
ATOM 687 C CA . ALA A 1 93 ? -8.198 5.288 1.793 1.00 97.56 93 ALA A CA 1
ATOM 688 C C . ALA A 1 93 ? -9.220 4.442 2.565 1.00 97.56 93 ALA A C 1
ATOM 690 O O . ALA A 1 93 ? -10.120 3.838 1.978 1.00 97.56 93 ALA A O 1
ATOM 691 N N . VAL A 1 94 ? -9.111 4.452 3.893 1.00 98.25 94 VAL A N 1
ATOM 692 C CA . VAL A 1 94 ? -10.112 3.932 4.830 1.00 98.25 94 VAL A CA 1
ATOM 693 C C . VAL A 1 94 ? -10.532 5.057 5.762 1.00 98.25 94 VAL A C 1
ATOM 695 O O . VAL A 1 94 ? -9.695 5.684 6.407 1.00 98.25 94 VAL A O 1
ATOM 698 N N . ILE A 1 95 ? -11.832 5.301 5.855 1.00 98.12 95 ILE A N 1
ATOM 699 C CA . ILE A 1 95 ? -12.414 6.149 6.891 1.00 98.12 95 ILE A CA 1
ATOM 700 C C . ILE A 1 95 ? -12.928 5.222 7.984 1.00 98.12 95 ILE A C 1
ATOM 702 O O . ILE A 1 95 ? -13.815 4.413 7.724 1.00 98.12 95 ILE A O 1
ATOM 706 N N . ALA A 1 96 ? -12.359 5.336 9.177 1.00 97.69 96 ALA A N 1
ATOM 707 C CA . ALA A 1 96 ? -12.719 4.549 10.345 1.00 97.69 96 ALA A CA 1
ATOM 708 C C . ALA A 1 96 ? -13.366 5.448 11.404 1.00 97.69 96 ALA A C 1
ATOM 710 O O . ALA A 1 96 ? -12.868 6.541 11.684 1.00 97.69 96 ALA A O 1
ATOM 711 N N . GLU A 1 97 ? -14.466 4.991 11.985 1.00 97.62 97 GLU A N 1
ATOM 712 C CA . GLU A 1 97 ? -15.196 5.679 13.042 1.00 97.62 97 GLU A CA 1
ATOM 713 C C . GLU A 1 97 ? -15.514 4.714 14.181 1.00 97.62 97 GLU A C 1
ATOM 715 O O . GLU A 1 97 ? -16.088 3.642 13.972 1.00 97.62 97 GLU A O 1
ATOM 720 N N . SER A 1 98 ? -15.096 5.095 15.384 1.00 95.25 98 SER A N 1
ATOM 721 C CA . SER A 1 98 ? -15.295 4.299 16.587 1.00 95.25 98 SER A CA 1
ATOM 722 C C . SER A 1 98 ? -16.705 4.447 17.159 1.00 95.25 98 SER A C 1
ATOM 724 O O . SER A 1 98 ? -17.443 5.369 16.806 1.00 95.25 98 SER A O 1
ATOM 726 N N . SER A 1 99 ? -17.068 3.578 18.105 1.00 89.81 99 SER A N 1
ATOM 727 C CA . SER A 1 99 ? -18.350 3.657 18.827 1.00 89.81 99 SER A CA 1
ATOM 728 C C . SER A 1 99 ? -18.528 4.974 19.604 1.00 89.81 99 SER A C 1
ATOM 730 O O . SER A 1 99 ? -19.648 5.384 19.903 1.00 89.81 99 SER A O 1
ATOM 732 N N . ARG A 1 100 ? -17.417 5.665 19.891 1.00 90.25 100 ARG A N 1
ATOM 733 C CA . ARG A 1 100 ? -17.352 6.969 20.567 1.00 90.25 100 ARG A CA 1
ATOM 734 C C . ARG A 1 100 ? -17.320 8.151 19.588 1.00 90.25 100 ARG A C 1
ATOM 736 O O . ARG A 1 100 ? -16.918 9.246 19.974 1.00 90.25 100 ARG A O 1
ATOM 743 N N . SER A 1 101 ? -17.678 7.924 18.322 1.00 92.38 101 SER A N 1
ATOM 744 C CA . SER A 1 101 ? -17.662 8.920 17.239 1.00 92.38 101 SER A CA 1
ATOM 745 C C . SER A 1 101 ? -16.284 9.538 16.967 1.00 92.38 101 SER A C 1
ATOM 747 O O . SER A 1 101 ? -16.174 10.640 16.422 1.00 92.38 101 SER A O 1
ATOM 749 N N . ILE A 1 102 ? -15.197 8.838 17.318 1.00 93.94 102 ILE A N 1
ATOM 750 C CA . ILE A 1 102 ? -13.851 9.257 16.922 1.00 93.94 102 ILE A CA 1
ATOM 751 C C . ILE A 1 102 ? -13.644 8.818 15.480 1.00 93.94 102 ILE A C 1
ATOM 753 O O . ILE A 1 102 ? -13.574 7.626 15.193 1.00 93.94 102 ILE A O 1
ATOM 757 N N . ARG A 1 103 ? -13.508 9.792 14.578 1.00 95.50 103 ARG A N 1
ATOM 758 C CA . ARG A 1 103 ? -13.271 9.556 13.152 1.00 95.50 103 ARG A CA 1
ATOM 759 C C . ARG A 1 103 ? -11.808 9.780 12.779 1.00 95.50 103 ARG A C 1
ATOM 761 O O . ARG A 1 103 ? -11.187 10.777 13.170 1.00 95.50 103 ARG A O 1
ATOM 768 N N . ARG A 1 104 ? -11.255 8.858 11.993 1.00 96.38 104 ARG A N 1
ATOM 769 C CA . ARG A 1 104 ? -9.902 8.924 11.428 1.00 96.38 104 ARG A CA 1
ATOM 770 C C . ARG A 1 104 ? -9.909 8.482 9.972 1.00 96.38 104 ARG A C 1
ATOM 772 O O . ARG A 1 104 ? -10.682 7.612 9.581 1.00 96.38 104 ARG A O 1
ATOM 779 N N . THR A 1 105 ? -9.009 9.066 9.191 1.00 97.75 105 THR A N 1
ATOM 780 C CA . THR A 1 105 ? -8.766 8.664 7.807 1.00 97.75 105 THR A CA 1
ATOM 781 C C . THR A 1 105 ? -7.355 8.104 7.697 1.00 97.75 105 THR A C 1
ATOM 783 O O . THR A 1 105 ? -6.388 8.729 8.138 1.00 97.75 105 THR A O 1
ATOM 786 N N . ILE A 1 106 ? -7.267 6.917 7.115 1.00 98.12 106 ILE A N 1
ATOM 787 C CA . ILE A 1 106 ? -6.047 6.168 6.846 1.00 98.12 106 ILE A CA 1
ATOM 788 C C . ILE A 1 106 ? -5.859 6.137 5.335 1.00 98.12 106 ILE A C 1
ATOM 790 O O . ILE A 1 106 ? -6.824 5.906 4.608 1.00 98.12 106 ILE A O 1
ATOM 794 N N . VAL A 1 107 ? -4.639 6.346 4.858 1.00 97.75 107 VAL A N 1
ATOM 795 C CA . VAL A 1 107 ? -4.279 6.214 3.443 1.00 97.75 107 VAL A CA 1
ATOM 796 C C . VAL A 1 107 ? -3.203 5.147 3.280 1.00 97.75 107 VAL A C 1
ATOM 798 O O . VAL A 1 107 ? -2.364 4.971 4.160 1.00 97.75 107 VAL A O 1
ATOM 801 N N . ALA A 1 108 ? -3.250 4.415 2.172 1.00 97.06 108 ALA A N 1
ATOM 802 C CA . ALA A 1 108 ? -2.250 3.435 1.778 1.00 97.06 108 ALA A CA 1
ATOM 803 C C . ALA A 1 108 ? -1.523 3.914 0.516 1.00 97.06 108 ALA A C 1
ATOM 805 O O . ALA A 1 108 ? -2.160 4.307 -0.460 1.00 97.06 108 ALA A O 1
ATOM 806 N N . GLY A 1 109 ? -0.197 3.864 0.519 1.00 93.12 109 GLY A N 1
ATOM 807 C CA . GLY A 1 109 ? 0.618 4.208 -0.643 1.00 93.12 109 GLY A CA 1
ATOM 808 C C . GLY A 1 109 ? 2.048 3.730 -0.467 1.00 93.12 109 GLY A C 1
ATOM 809 O O . GLY A 1 109 ? 2.554 3.731 0.658 1.00 93.12 109 GLY A O 1
ATOM 810 N N . ARG A 1 110 ? 2.700 3.321 -1.562 1.00 89.75 110 ARG A N 1
ATOM 811 C CA . ARG A 1 110 ? 4.111 2.893 -1.559 1.00 89.75 110 ARG A CA 1
ATOM 812 C C . ARG A 1 110 ? 4.407 1.845 -0.475 1.00 89.75 110 ARG A C 1
ATOM 814 O O . ARG A 1 110 ? 5.391 1.939 0.254 1.00 89.75 110 ARG A O 1
ATOM 821 N N . GLY A 1 111 ? 3.515 0.868 -0.320 1.00 90.69 111 GLY A N 1
ATOM 822 C CA . GLY A 1 111 ? 3.675 -0.204 0.670 1.00 90.69 111 GLY A CA 1
ATOM 823 C C . GLY A 1 111 ? 3.404 0.171 2.138 1.00 90.69 111 GLY A C 1
ATOM 824 O O . GLY A 1 111 ? 3.634 -0.657 3.025 1.00 90.69 111 GLY A O 1
ATOM 825 N N . LEU A 1 112 ? 2.899 1.373 2.431 1.00 95.38 112 LEU A N 1
ATOM 826 C CA . LEU A 1 112 ? 2.720 1.876 3.796 1.00 95.38 112 LEU A CA 1
ATOM 827 C C . LEU A 1 112 ? 1.297 2.392 4.051 1.00 95.38 112 LEU A C 1
ATOM 829 O O . LEU A 1 112 ? 0.711 3.060 3.204 1.00 95.38 112 LEU A O 1
ATOM 833 N N . TYR A 1 113 ? 0.771 2.139 5.249 1.00 97.88 113 TYR A N 1
ATOM 834 C CA . TYR A 1 113 ? -0.357 2.874 5.813 1.00 97.88 113 TYR A CA 1
ATOM 835 C C . TYR A 1 113 ? 0.125 4.111 6.566 1.00 97.88 113 TYR A C 1
ATOM 837 O O . TYR A 1 113 ? 1.037 4.029 7.396 1.00 97.88 113 TYR A O 1
ATOM 845 N N . SER A 1 114 ? -0.550 5.235 6.376 1.00 97.69 114 SER A N 1
ATOM 846 C CA . SER A 1 114 ? -0.330 6.457 7.144 1.00 97.69 114 SER A CA 1
ATOM 847 C C . SER A 1 114 ? -1.644 7.136 7.506 1.00 97.69 114 SER A C 1
ATOM 849 O O . SER A 1 114 ? -2.687 6.947 6.876 1.00 97.69 114 SER A O 1
ATOM 851 N N . TRP A 1 115 ? -1.596 7.941 8.559 1.00 96.69 115 TRP A N 1
ATOM 852 C CA . TRP A 1 115 ? -2.643 8.911 8.838 1.00 96.69 115 TRP A CA 1
ATOM 853 C C . TRP A 1 115 ? -2.618 10.008 7.771 1.00 96.69 115 TRP A C 1
ATOM 855 O O . TRP A 1 115 ? -1.563 10.308 7.213 1.00 96.69 115 TRP A O 1
ATOM 865 N N . THR A 1 116 ? -3.736 10.698 7.540 1.00 94.62 116 THR A N 1
ATOM 866 C CA . THR A 1 116 ? -3.758 11.859 6.623 1.00 94.62 116 THR A CA 1
ATOM 867 C C . THR A 1 116 ? -2.850 13.013 7.059 1.00 94.62 116 THR A C 1
ATOM 869 O O . THR A 1 116 ? -2.571 13.899 6.261 1.00 94.62 116 THR A O 1
ATOM 872 N N . SER A 1 117 ? -2.364 13.008 8.304 1.00 91.69 117 SER A N 1
ATOM 873 C CA . SER A 1 117 ? -1.312 13.915 8.781 1.00 91.69 117 SER A CA 1
ATOM 874 C C . SER A 1 117 ? 0.093 13.565 8.267 1.00 91.69 117 SER A C 1
ATOM 876 O O . SER A 1 117 ? 1.035 14.300 8.544 1.00 91.69 117 SER A O 1
ATOM 878 N N . GLY A 1 118 ? 0.257 12.438 7.570 1.00 91.81 118 GLY A N 1
ATOM 879 C CA . GLY A 1 118 ? 1.542 11.915 7.104 1.00 91.81 118 GLY A CA 1
ATOM 880 C C . GLY A 1 118 ? 2.260 11.015 8.113 1.00 91.81 118 GLY A C 1
ATOM 881 O O . GLY A 1 118 ? 3.274 10.411 7.774 1.00 91.81 118 GLY A O 1
ATOM 882 N N . VAL A 1 119 ? 1.744 10.875 9.340 1.00 95.00 119 VAL A N 1
ATOM 883 C CA . VAL A 1 119 ? 2.364 10.013 10.357 1.00 95.00 119 VAL A CA 1
ATOM 884 C C . VAL A 1 119 ? 2.188 8.535 9.968 1.00 95.00 119 VAL A C 1
ATOM 886 O O . VAL A 1 119 ? 1.055 8.107 9.721 1.00 95.00 119 VAL A O 1
ATOM 889 N N . PRO A 1 120 ? 3.270 7.736 9.923 1.00 96.94 120 PRO A N 1
ATOM 890 C CA . PRO A 1 120 ? 3.201 6.340 9.513 1.00 96.94 120 PRO A CA 1
ATOM 891 C C . PRO A 1 120 ? 2.487 5.476 10.560 1.00 96.94 120 PRO A C 1
ATOM 893 O O . PRO A 1 120 ? 2.740 5.587 11.759 1.00 96.94 120 PRO A O 1
ATOM 896 N N . ILE A 1 121 ? 1.623 4.577 10.092 1.00 97.56 121 ILE A N 1
ATOM 897 C CA . ILE A 1 121 ? 0.941 3.570 10.915 1.00 97.56 121 ILE A CA 1
ATOM 898 C C . ILE A 1 121 ? 1.702 2.254 10.844 1.00 97.56 121 ILE A C 1
ATOM 900 O O . ILE A 1 121 ? 1.960 1.653 11.877 1.00 97.56 121 ILE A O 1
ATOM 904 N N . GLY A 1 122 ? 2.093 1.798 9.655 1.00 96.38 122 GLY A N 1
ATOM 905 C CA . GLY A 1 122 ? 2.773 0.513 9.479 1.00 96.38 122 GLY A CA 1
ATOM 906 C C . GLY A 1 122 ? 2.729 0.022 8.037 1.00 96.38 122 GLY A C 1
ATOM 907 O O . GLY A 1 122 ? 2.054 0.615 7.202 1.00 96.38 122 GLY A O 1
ATOM 908 N N . ALA A 1 123 ? 3.463 -1.047 7.733 1.00 95.69 123 ALA A N 1
ATOM 909 C CA . ALA A 1 123 ? 3.522 -1.611 6.385 1.00 95.69 123 ALA A CA 1
ATOM 910 C C . ALA A 1 123 ? 2.201 -2.287 5.982 1.00 95.69 123 ALA A C 1
ATOM 912 O O . ALA A 1 123 ? 1.559 -2.935 6.812 1.00 95.69 123 ALA A O 1
ATOM 913 N N . ILE A 1 124 ? 1.837 -2.219 4.696 1.00 95.50 124 ILE A N 1
ATOM 914 C CA . ILE A 1 124 ? 0.636 -2.899 4.175 1.00 95.50 124 ILE A CA 1
ATOM 915 C C . ILE A 1 124 ? 0.733 -4.427 4.244 1.00 95.50 124 ILE A C 1
ATOM 917 O O . ILE A 1 124 ? -0.289 -5.104 4.264 1.00 95.50 124 ILE A O 1
ATOM 921 N N . SER A 1 125 ? 1.951 -4.968 4.329 1.00 92.56 125 SER A N 1
ATOM 922 C CA . SER A 1 125 ? 2.209 -6.396 4.533 1.00 92.56 125 SER A CA 1
ATOM 923 C C . SER A 1 125 ? 1.911 -6.874 5.959 1.00 92.56 125 SER A C 1
ATOM 925 O O . SER A 1 125 ? 1.748 -8.072 6.169 1.00 92.56 125 SER A O 1
ATOM 927 N N . ASN A 1 126 ? 1.799 -5.965 6.936 1.00 96.56 126 ASN A N 1
ATOM 928 C CA . ASN A 1 126 ? 1.428 -6.273 8.318 1.00 96.56 126 ASN A CA 1
ATOM 929 C C . ASN A 1 126 ? 0.093 -5.603 8.680 1.00 96.56 126 ASN A C 1
ATOM 931 O O . ASN A 1 126 ? 0.032 -4.677 9.492 1.00 96.56 126 ASN A O 1
ATOM 935 N N . VAL A 1 127 ? -0.988 -6.072 8.052 1.00 97.25 127 VAL A N 1
ATOM 936 C CA . VAL A 1 127 ? -2.334 -5.505 8.238 1.00 97.25 127 VAL A CA 1
ATOM 937 C C . VAL A 1 127 ? -2.800 -5.613 9.693 1.00 97.25 127 VAL A C 1
ATOM 939 O O . VAL A 1 127 ? -3.374 -4.659 10.206 1.00 97.25 127 VAL A O 1
ATOM 942 N N . ALA A 1 128 ? -2.513 -6.726 10.377 1.00 97.38 128 ALA A N 1
ATOM 943 C CA . ALA A 1 128 ? -2.901 -6.927 11.775 1.00 97.38 128 ALA A CA 1
ATOM 944 C C . ALA A 1 128 ? -2.230 -5.906 12.710 1.00 97.38 128 ALA A C 1
ATOM 946 O O . ALA A 1 128 ? -2.921 -5.188 13.429 1.00 97.38 128 ALA A O 1
ATOM 947 N N . GLY A 1 129 ? -0.904 -5.749 12.626 1.00 97.12 129 GLY A N 1
ATOM 948 C CA . GLY A 1 129 ? -0.192 -4.751 13.431 1.00 97.12 129 GLY A CA 1
ATOM 949 C C . GLY A 1 129 ? -0.575 -3.308 13.080 1.00 97.12 129 GLY A C 1
ATOM 950 O O . GLY A 1 129 ? -0.579 -2.432 13.945 1.00 97.12 129 GLY A O 1
ATOM 951 N N . ALA A 1 130 ? -0.937 -3.036 11.821 1.00 97.69 130 ALA A N 1
ATOM 952 C CA . ALA A 1 130 ? -1.498 -1.743 11.441 1.00 97.69 130 ALA A CA 1
ATOM 953 C C . ALA A 1 130 ? -2.892 -1.521 12.057 1.00 97.69 130 ALA A C 1
ATOM 955 O O . ALA A 1 130 ? -3.166 -0.430 12.554 1.00 97.69 130 ALA A O 1
ATOM 956 N N . ALA A 1 131 ? -3.750 -2.545 12.073 1.00 97.75 131 ALA A N 1
ATOM 957 C CA . ALA A 1 131 ? -5.081 -2.479 12.669 1.00 97.75 131 ALA A CA 1
ATOM 958 C C . ALA A 1 131 ? -5.022 -2.209 14.177 1.00 97.75 131 ALA A C 1
ATOM 960 O O . ALA A 1 131 ? -5.721 -1.315 14.644 1.00 97.75 131 ALA A O 1
ATOM 961 N N . GLU A 1 132 ? -4.137 -2.881 14.919 1.00 97.56 132 GLU A N 1
ATOM 962 C CA . GLU A 1 132 ? -3.916 -2.624 16.353 1.00 97.56 132 GLU A CA 1
ATOM 963 C C . GLU A 1 132 ? -3.586 -1.150 16.627 1.00 97.56 132 GLU A C 1
ATOM 965 O O . GLU A 1 132 ? -4.172 -0.509 17.502 1.00 97.56 132 GLU A O 1
ATOM 970 N N . ARG A 1 133 ? -2.685 -0.568 15.827 1.00 97.00 133 ARG A N 1
ATOM 971 C CA . ARG A 1 133 ? -2.325 0.854 15.941 1.00 97.00 133 ARG A CA 1
ATOM 972 C C . ARG A 1 133 ? -3.495 1.773 15.606 1.00 97.00 133 ARG 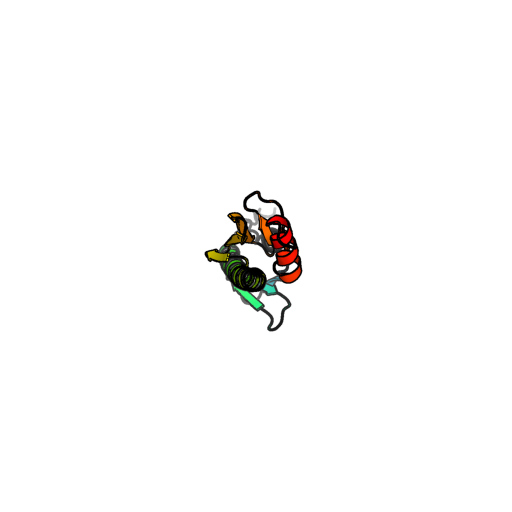A C 1
ATOM 974 O O . ARG A 1 133 ? -3.634 2.825 16.230 1.00 97.00 133 ARG A O 1
ATOM 981 N N . VAL A 1 134 ? -4.335 1.392 14.643 1.00 96.75 134 VAL A N 1
ATOM 982 C CA . VAL A 1 134 ? -5.532 2.164 14.298 1.00 96.75 134 VAL A CA 1
ATOM 983 C C . VAL A 1 134 ? -6.564 2.118 15.419 1.00 96.75 134 VAL A C 1
ATOM 985 O O . VAL A 1 134 ? -7.063 3.173 15.800 1.00 96.75 134 VAL A O 1
ATOM 988 N N . LEU A 1 135 ? -6.842 0.939 15.976 1.00 96.06 135 LEU A N 1
ATOM 989 C CA . LEU A 1 135 ? -7.766 0.756 17.100 1.00 96.06 135 LEU A CA 1
ATOM 990 C C . LEU A 1 135 ? -7.320 1.573 18.316 1.00 96.06 135 LEU A C 1
ATOM 992 O O . LEU A 1 135 ? -8.101 2.368 18.839 1.00 96.06 135 LEU A O 1
ATOM 996 N N . CYS A 1 136 ? -6.032 1.511 18.661 1.00 94.06 136 CYS A N 1
ATOM 997 C CA . CYS A 1 136 ? -5.444 2.349 19.705 1.00 94.06 136 CYS A CA 1
ATOM 998 C C . CYS A 1 136 ? -5.646 3.852 19.417 1.00 94.06 136 CYS A C 1
ATOM 1000 O O . CYS A 1 136 ? -6.089 4.607 20.283 1.00 94.06 136 CYS A O 1
ATOM 1002 N N . GLY A 1 137 ? -5.416 4.292 18.174 1.00 90.25 137 GLY A N 1
ATOM 1003 C CA . GLY A 1 137 ? -5.652 5.678 17.745 1.00 90.25 137 GLY A CA 1
ATOM 1004 C C . GLY A 1 137 ? -7.127 6.114 17.741 1.00 90.25 137 GLY A C 1
ATOM 1005 O O . GLY A 1 137 ? -7.413 7.317 17.746 1.00 90.25 137 GLY A O 1
ATOM 1006 N N . LEU A 1 138 ? -8.051 5.154 17.738 1.00 91.38 138 LEU A N 1
ATOM 1007 C CA . LEU A 1 138 ? -9.497 5.341 17.863 1.00 91.38 138 LEU A CA 1
ATOM 1008 C C . LEU A 1 138 ? -9.990 5.234 19.316 1.00 91.38 138 LEU A C 1
ATOM 1010 O O . LEU A 1 138 ? -11.161 5.512 19.571 1.00 91.38 138 LEU A O 1
ATOM 1014 N N . GLY A 1 139 ? -9.113 4.885 20.263 1.00 87.00 139 GLY A N 1
ATOM 1015 C CA . GLY A 1 139 ? -9.468 4.668 21.666 1.00 87.00 139 GLY A CA 1
ATOM 1016 C C . GLY A 1 139 ? -10.201 3.348 21.924 1.00 87.00 139 GLY A C 1
ATOM 1017 O O . GLY A 1 139 ? -10.884 3.237 22.944 1.00 87.00 139 GLY A O 1
ATOM 1018 N N . GLU A 1 140 ? -10.066 2.384 21.012 1.00 78.88 140 GLU A N 1
ATOM 1019 C CA . GLU A 1 140 ? -10.590 1.022 21.124 1.00 78.88 140 GLU A CA 1
ATOM 1020 C C . GLU A 1 140 ? -9.470 0.109 21.660 1.00 78.88 140 GLU A C 1
ATOM 1022 O O . GLU A 1 140 ? -8.310 0.245 21.261 1.00 78.88 140 GLU A O 1
ATOM 1027 N N . SER A 1 141 ? -9.797 -0.755 22.626 1.00 62.25 141 SER A N 1
ATOM 1028 C CA . SER A 1 141 ? -8.864 -1.649 23.338 1.00 62.25 141 SER A CA 1
ATOM 1029 C C . SER A 1 141 ? -9.275 -3.099 23.174 1.00 62.25 141 SER A C 1
ATOM 1031 O O . SER A 1 141 ? -10.490 -3.357 23.321 1.00 62.25 141 SER A O 1
#

Radius of gyration: 21.1 Å; chains: 1; bounding box: 64×31×62 Å

=== Feature glossary ===
Key to the feature types in this record:

Secondary structure (8-state, DSSP). Secondary structure is the local, repeating backbone conformation. DSSP classifies it into eight states by reading the hydrogen-bond network: three helix types (H, G, I), two β types (E, B), two non-regular types (T, S), and unstructured coil (-).

Backbone torsions (φ/ψ). Backbone dihedral angles. Every residue except chain termini has a φ (preceding-C → N → Cα → C) and a ψ (N → Cα → C → next-N). They are reported in degrees following the IUPAC sign convention. Secondary structure is essentially a statement about which (φ, ψ) basin each residue occupies.

Predicted aligned error. Predicted Aligned Error (PAE) is an AlphaFold confidence matrix: entry (i, j) is the expected error in the position of residue j, in ångströms, when the prediction is superimposed on the true structure at residue i. Low PAE within a block of residues means that block is internally rigid and well-predicted; high PAE between two blocks means their relative placement is uncertain even if each block individually is confident.

B-factor. B-factor (Debye–Waller factor) reflects atomic displacement in the crystal lattice. It is an experimental observable (units Å²), not a prediction; low values mean the atom is pinned down, high values mean it moves or is heterogeneous across the crystal.

Secondary structure (3-state, P-SEA). Three-state secondary structure (P-SEA) collapses the eight DSSP classes into helix (a), strand (b), and coil (c). P-SEA assigns these from Cα geometry alone — distances and angles — without requiring backbone oxygens, so it works on any Cα trace.

Sequence. Primary structure: the covalent order of the twenty standard amino acids along the backbone. Two proteins with the same sequence will (almost always) fold to the same structure; two with 30% identity often share a fold but not the details.

pLDDT. pLDDT is the predicted lDDT-Cα score: AlphaFold's confidence that the local environment of each residue (all inter-atomic distances within 15 Å) is correctly placed. It is a per-residue number between 0 and 100, with higher meaning more reliable.

InterPro / GO / CATH / organism. Functional annotations link the protein to curated databases. InterPro entries identify conserved domains and families by matching the sequence against member-database signatures (Pfam, PROSITE, CDD, …). Gene Ontology (GO) terms describe molecular function, biological process, and cellular component in a controlled vocabulary. CATH places the structure in a hierarchical fold classification (Class/Architecture/Topology/Homologous-superfamily). The organism is the source species.

Contact-map, Ramachandran, and PAE plots. Three diagnostic plots accompany the record. The Cα contact map visualizes the tertiary structure as a 2D adjacency matrix (8 Å cutoff, sequence-local contacts suppressed). The Ramachandran plot shows the distribution of backbone (φ, ψ) torsions, with points in the α and β basins reflecting secondary structure content. The PAE plot shows AlphaFold's inter-residue confidence as a color matrix.

mmCIF coordinates. The mmCIF table is the protein's shape written out atom by atom. For each backbone N, Cα, C, and carbonyl O, it records an (x, y, z) coordinate triple in Å plus the residue type, chain letter, and residue number.

Radius of gyration, Cα contacts, bounding box. Three whole-structure scalars: the radius of gyration (RMS distance of Cα from centroid, in Å), the count of Cα–Cα contacts (pairs closer than 8 Å and separated by more than four residues in sequence — i.e. tertiary, not local, contacts), and the bounding-box dimensions. Together they distinguish compact globular folds from extended fibres or disordered chains.

Foldseek 3Di. The Foldseek 3Di string encodes local tertiary geometry as a 20-letter alphabet — one character per residue — derived from the relative positions of nearby Cα atoms. Unlike the amino-acid sequence, 3Di is a direct function of the 3D structure, so two proteins with the same fold have similar 3Di strings even at low sequence identity.

Rendered structure images. Six rendered views show the 3D structure from the faces of a cube — i.e. along ±x, ±y, ±z. Rendering representation is drawn randomly per protein from cartoon (secondary-structure ribbons), sticks (backbone bonds), or molecular surface; coloring is either N→C rainbow (blue at the N-terminus through red at the C-terminus) or one color per chain.

Nearest PDB structures. The Foldseek neighbor list gives the closest experimentally determined structures in the PDB, ranked by structural alignment. TM-score near 1 means near-identical fold; near 0.3 means only rough topology match. This is how one finds what a novel AlphaFold prediction most resembles in the solved-structure universe.

Solvent-accessible surface area. SASA measures how much of the protein is reachable by solvent. It is computed by rolling a water-sized probe over the atomic surface and summing the exposed area (Å²). Per-residue SASA distinguishes core (buried, low SASA) from surface (exposed, high SASA) residues; total SASA is a whole-molecule size measure.